Protein AF-A0A2E6W690-F1 (afdb_monomer)

Mean predicted aligned error: 9.1 Å

Sequence (121 aa):
MAQPGDMYTFTTLFLDGLNQPIAVDDPIIEVFVFNDEGVKTFLVPSDTPMVPVEGEVGRFSHTLQIPLNYEYSSTLFAIMQGVSPADGFTILVEDQLEVFSGNSSGGGGNDRMIARFVKGG

Foldseek 3Di:
DAEQQDKDKDKDFDADPVRHGAAFAQKFKWKWKQDPVRDTDTPRDGSHGWDADPPHGRMTMDIGRHHNPPDADIKIKMWIWGAGPVPRDIDIDIDIHHYHDPPDPDDDDDDPDDDDDDDDD

Secondary structure (DSSP, 8-state):
-B-TT-EEEEEEE-B-TTS-B---EEEEEEEEEE-TT--EEEEEEEEEEPEEPTT-TTEEEEEEEPPTT--TT-EEEEEEEEE-TTT-PEEEEEEEEEB----------------------

Solvent-accessible surface area (backbone atoms only — not comparable to full-atom values): 7467 Å² total; per-residue (Å²): 125,47,42,62,57,39,78,46,72,52,72,50,73,43,57,49,100,83,72,44,68,34,72,51,45,80,38,22,33,24,29,32,34,55,49,100,86,67,49,83,44,73,81,36,57,71,82,38,72,44,45,74,42,87,97,41,72,21,25,33,33,45,76,45,68,39,54,74,83,62,72,79,80,45,52,39,39,34,46,36,36,27,26,36,79,88,78,67,49,77,46,78,46,79,50,76,44,51,47,49,76,82,85,70,91,80,84,88,78,99,78,89,76,88,84,81,83,82,80,86,128

pLDDT: mean 81.72, std 19.43, range [32.44, 97.94]

Nearest PDB structures (foldseek):
  5fr1-assembly1_B  TM=4.675E-01  e=1.149E-01  Bos taurus
  1hh4-assembly1_D  TM=4.972E-01  e=3.380E-01  Homo sapiens
  1qvy-assembly3_C  TM=5.217E-01  e=7.193E-01  Homo sapiens
  2jhs-assembly1_A  TM=4.803E-01  e=6.815E-01  Homo sapiens
  1ft0-assembly3_B  TM=5.202E-01  e=1.049E+00  Homo sapiens

Radius of gyration: 15.76 Å; Cα contacts (8 Å, |Δi|>4): 231; chains: 1; bounding box: 38×35×36 Å

Structure (mmCIF, N/CA/C/O backbone):
data_AF-A0A2E6W690-F1
#
_entry.id   AF-A0A2E6W690-F1
#
loop_
_atom_site.group_PDB
_atom_site.id
_atom_site.type_symbol
_atom_site.label_atom_id
_atom_site.label_alt_id
_atom_site.label_comp_id
_atom_site.label_asym_id
_atom_site.label_entity_id
_atom_site.label_seq_id
_atom_site.pdbx_PDB_ins_code
_atom_site.Cartn_x
_atom_site.Cartn_y
_atom_site.Cartn_z
_atom_site.occupancy
_atom_site.B_iso_or_equiv
_atom_site.auth_seq_id
_atom_site.auth_comp_id
_atom_site.auth_asym_id
_atom_site.auth_atom_id
_atom_site.pdbx_PDB_model_num
ATOM 1 N N . MET A 1 1 ? 2.270 12.018 -10.253 1.00 65.56 1 MET A N 1
ATOM 2 C CA . MET A 1 1 ? 3.412 11.760 -11.154 1.00 65.56 1 MET A CA 1
ATOM 3 C C . MET A 1 1 ? 4.690 11.744 -10.330 1.00 65.56 1 MET A C 1
ATOM 5 O O . MET A 1 1 ? 4.952 12.743 -9.662 1.00 65.56 1 MET A O 1
ATOM 9 N N . ALA A 1 2 ? 5.434 10.638 -10.354 1.00 77.81 2 ALA A N 1
ATOM 10 C CA . ALA A 1 2 ? 6.708 10.458 -9.643 1.00 77.81 2 ALA A CA 1
ATOM 11 C C . ALA A 1 2 ? 7.824 10.016 -10.610 1.00 77.81 2 ALA A C 1
ATOM 13 O O . ALA A 1 2 ? 7.530 9.626 -11.742 1.00 77.81 2 ALA A O 1
ATOM 14 N N . GLN A 1 3 ? 9.086 10.104 -10.191 1.00 81.88 3 GLN A N 1
ATOM 15 C CA . GLN A 1 3 ? 10.256 9.678 -10.964 1.00 81.88 3 GLN A CA 1
ATOM 16 C C . GLN A 1 3 ? 10.991 8.517 -10.276 1.00 81.88 3 GLN A C 1
ATOM 18 O O . GLN A 1 3 ? 10.893 8.353 -9.059 1.00 81.88 3 GLN A O 1
ATOM 23 N N . PRO A 1 4 ? 11.763 7.707 -11.018 1.00 83.94 4 PRO A N 1
ATOM 24 C CA . PRO A 1 4 ? 12.664 6.727 -10.421 1.00 83.94 4 PRO A CA 1
ATOM 25 C C . PRO A 1 4 ? 13.630 7.379 -9.434 1.00 83.94 4 PRO A C 1
ATOM 27 O O . PRO A 1 4 ? 14.233 8.410 -9.725 1.00 83.94 4 PRO A O 1
ATOM 30 N N . GLY A 1 5 ? 13.776 6.771 -8.261 1.00 85.06 5 GLY A N 1
ATOM 31 C CA . GLY A 1 5 ? 14.546 7.308 -7.142 1.00 85.06 5 GLY A CA 1
ATOM 32 C C . GLY A 1 5 ? 13.752 8.198 -6.182 1.00 85.06 5 GLY A C 1
ATOM 33 O O . GLY A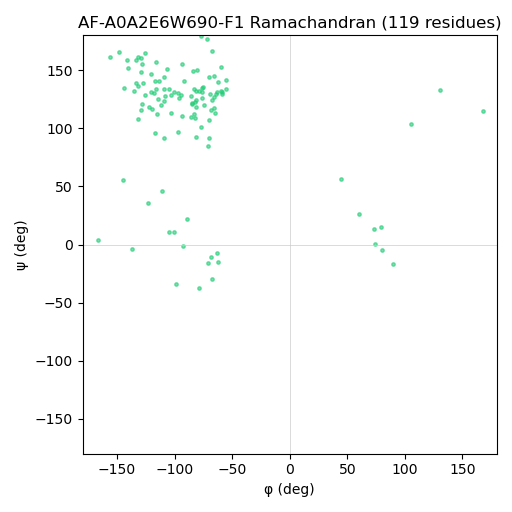 1 5 ? 14.218 8.382 -5.054 1.00 85.06 5 GLY A O 1
ATOM 34 N N . ASP A 1 6 ? 12.571 8.697 -6.574 1.00 87.50 6 ASP A N 1
ATOM 35 C CA . ASP A 1 6 ? 11.716 9.487 -5.685 1.00 87.50 6 ASP A CA 1
ATOM 36 C C . ASP A 1 6 ? 11.197 8.636 -4.522 1.00 87.50 6 ASP A C 1
ATOM 38 O O . ASP A 1 6 ? 10.860 7.457 -4.668 1.00 87.50 6 ASP A O 1
ATOM 42 N N . MET A 1 7 ? 11.074 9.278 -3.361 1.00 90.12 7 MET A N 1
ATOM 43 C CA . MET A 1 7 ? 10.275 8.756 -2.259 1.00 90.12 7 MET A CA 1
ATOM 44 C C . MET A 1 7 ? 8.811 9.096 -2.523 1.00 90.12 7 MET A C 1
ATOM 46 O O . MET A 1 7 ? 8.464 10.268 -2.682 1.00 90.12 7 MET A O 1
ATOM 50 N N . TYR A 1 8 ? 7.950 8.084 -2.536 1.00 90.69 8 TYR A N 1
ATOM 51 C CA . TYR A 1 8 ? 6.509 8.255 -2.654 1.00 90.69 8 TYR A CA 1
ATOM 52 C C . TYR A 1 8 ? 5.801 7.655 -1.443 1.00 90.69 8 TYR A C 1
ATOM 54 O O . TYR A 1 8 ? 6.065 6.515 -1.059 1.00 90.69 8 TYR A O 1
ATOM 62 N N . THR A 1 9 ? 4.885 8.421 -0.855 1.00 94.38 9 THR A N 1
ATOM 63 C CA . THR A 1 9 ? 4.065 7.980 0.275 1.00 94.38 9 THR A CA 1
ATOM 64 C C . THR A 1 9 ? 2.665 7.644 -0.213 1.00 94.38 9 THR A C 1
ATOM 66 O O . THR A 1 9 ? 1.904 8.527 -0.604 1.00 94.38 9 THR A O 1
ATOM 69 N N . PHE A 1 10 ? 2.316 6.363 -0.149 1.00 94.69 10 PHE A N 1
ATOM 70 C CA . PHE A 1 10 ? 0.941 5.907 -0.283 1.00 94.69 10 PHE A CA 1
ATOM 71 C C . PHE A 1 10 ? 0.196 6.199 1.013 1.00 94.69 10 PHE A C 1
ATOM 73 O O . PHE A 1 10 ? 0.710 5.932 2.102 1.00 94.69 10 PHE A O 1
ATOM 80 N N . THR A 1 11 ? -1.017 6.733 0.900 1.00 95.62 11 THR A N 1
ATOM 81 C CA . THR A 1 11 ? -1.898 6.982 2.042 1.00 95.62 11 THR A CA 1
ATOM 82 C C . THR A 1 11 ? -3.285 6.447 1.751 1.00 95.62 11 THR A C 1
ATOM 84 O O . THR A 1 11 ? -3.829 6.719 0.682 1.00 95.62 11 THR A O 1
ATOM 87 N N . THR A 1 12 ? -3.895 5.784 2.724 1.00 96.00 12 THR A N 1
ATOM 88 C CA . THR A 1 12 ? -5.289 5.343 2.644 1.00 96.00 12 THR A CA 1
ATOM 89 C C . THR A 1 12 ? -6.054 5.770 3.887 1.00 96.00 12 THR A C 1
ATOM 91 O O . THR A 1 12 ? -5.471 5.888 4.964 1.00 96.00 12 THR A O 1
ATOM 94 N N . LEU A 1 13 ? -7.348 6.033 3.719 1.00 96.12 13 LEU A N 1
ATOM 95 C CA . LEU A 1 13 ? -8.306 6.243 4.798 1.00 96.12 13 LEU A CA 1
ATOM 96 C C . LEU A 1 13 ? -9.319 5.102 4.734 1.00 96.12 13 LEU A C 1
ATOM 98 O O . LEU A 1 13 ? -10.096 5.034 3.781 1.00 96.12 13 LEU A O 1
ATOM 102 N N . PHE A 1 14 ? -9.318 4.230 5.737 1.00 94.94 14 PHE A N 1
ATOM 103 C CA . PHE A 1 14 ? -10.322 3.179 5.853 1.00 94.94 14 PHE A CA 1
ATOM 104 C C . PHE A 1 14 ? -11.600 3.739 6.473 1.00 94.94 14 PHE A C 1
ATOM 106 O O . PHE A 1 14 ? -11.567 4.439 7.489 1.00 94.94 14 PHE A O 1
ATOM 113 N N . LEU A 1 15 ? -12.723 3.428 5.833 1.00 92.81 15 LEU A N 1
ATOM 114 C CA . LEU A 1 15 ? -14.055 3.858 6.233 1.00 92.81 15 LEU A CA 1
ATOM 115 C C . LEU A 1 15 ? -14.930 2.632 6.508 1.00 92.81 15 LEU A C 1
ATOM 117 O O . LEU A 1 15 ? -14.786 1.612 5.833 1.00 92.81 15 LEU A O 1
ATOM 121 N N . ASP A 1 16 ? -15.847 2.739 7.466 1.00 87.62 16 ASP A N 1
ATOM 122 C CA . ASP A 1 16 ? -16.904 1.745 7.664 1.00 87.62 16 ASP A CA 1
ATOM 123 C C . ASP A 1 16 ? -18.045 1.887 6.636 1.00 87.62 16 ASP A C 1
ATOM 125 O O . ASP A 1 16 ? -18.071 2.793 5.797 1.00 87.62 16 ASP A O 1
ATOM 129 N N . GLY A 1 17 ? -19.048 1.009 6.738 1.00 84.69 17 GLY A N 1
ATOM 130 C CA . GLY A 1 17 ? -20.261 1.067 5.912 1.00 84.69 17 GLY A CA 1
ATOM 131 C C . GLY A 1 17 ? -21.125 2.326 6.109 1.00 84.69 17 GLY A C 1
ATOM 132 O O . GLY A 1 17 ? -22.076 2.534 5.359 1.00 84.69 17 GLY A O 1
ATOM 133 N N . LEU A 1 18 ? -20.811 3.180 7.089 1.00 90.50 18 LEU A N 1
ATOM 134 C CA . LEU A 1 18 ? -21.446 4.479 7.338 1.00 90.50 18 LEU A CA 1
ATOM 135 C C . LEU A 1 18 ? -20.554 5.660 6.905 1.00 90.50 18 LEU A C 1
ATOM 137 O O . LEU A 1 18 ? -20.879 6.818 7.185 1.00 90.50 18 LEU A O 1
ATOM 141 N N . ASN A 1 19 ? -19.460 5.390 6.186 1.00 88.88 19 ASN A N 1
ATOM 142 C CA . ASN A 1 19 ? -18.443 6.358 5.771 1.00 88.88 19 ASN A CA 1
ATOM 143 C C . ASN A 1 19 ? -17.744 7.081 6.939 1.00 88.88 19 ASN A C 1
ATOM 145 O O . ASN A 1 19 ? -17.280 8.211 6.769 1.00 88.88 19 ASN A O 1
ATOM 149 N N . GLN A 1 20 ? -17.676 6.473 8.124 1.00 93.44 20 GLN A N 1
ATOM 150 C CA . GLN A 1 20 ? -16.887 6.992 9.241 1.00 93.44 20 GLN A CA 1
ATOM 151 C C . GLN A 1 20 ? -15.473 6.401 9.222 1.00 93.44 20 GLN A C 1
ATOM 153 O O . GLN A 1 20 ? -15.324 5.213 8.935 1.00 93.44 20 GLN A O 1
ATOM 158 N N . PRO A 1 21 ? -14.429 7.192 9.535 1.00 95.12 21 PRO A N 1
ATOM 159 C CA . PRO A 1 21 ? -13.078 6.668 9.689 1.00 95.12 21 PRO A CA 1
ATOM 160 C C . PRO A 1 21 ? -13.005 5.595 10.769 1.00 95.12 21 PRO A C 1
ATOM 162 O O . PRO A 1 21 ? -13.460 5.815 11.894 1.00 95.12 21 PRO A O 1
ATOM 165 N N . ILE A 1 22 ? -12.378 4.466 10.447 1.00 94.69 22 ILE A N 1
ATOM 166 C CA . ILE A 1 22 ? -12.189 3.366 11.394 1.00 94.69 22 ILE A CA 1
ATOM 167 C C . ILE A 1 22 ? -10.732 2.943 11.479 1.00 94.69 22 ILE A C 1
ATOM 169 O O . ILE A 1 22 ? -10.037 2.835 10.473 1.00 94.69 22 ILE A O 1
ATOM 173 N N . ALA A 1 23 ? -10.274 2.665 12.698 1.00 94.44 23 ALA A N 1
ATOM 174 C CA . ALA A 1 23 ? -9.051 1.903 12.883 1.00 94.44 23 ALA A CA 1
ATOM 175 C C . ALA A 1 23 ? -9.310 0.456 12.441 1.00 94.44 23 ALA A C 1
ATOM 177 O O . ALA A 1 23 ? -10.299 -0.148 12.853 1.00 94.44 23 ALA A O 1
ATOM 178 N N . VAL A 1 24 ? -8.433 -0.061 11.589 1.00 95.44 24 VAL A N 1
ATOM 179 C CA . VAL A 1 24 ? -8.481 -1.433 11.081 1.00 95.44 24 VAL A CA 1
ATOM 180 C C . VAL A 1 24 ? -7.382 -2.261 11.735 1.00 95.44 24 VAL A C 1
ATOM 182 O O . VAL A 1 24 ? -6.325 -1.727 12.084 1.00 95.44 24 VAL A O 1
ATOM 185 N N . ASP A 1 25 ? -7.633 -3.556 11.867 1.00 95.81 25 ASP A N 1
ATOM 186 C CA . ASP A 1 25 ? -6.630 -4.544 12.238 1.00 95.81 25 ASP A CA 1
ATOM 187 C C . ASP A 1 25 ? -5.796 -4.929 11.006 1.00 95.81 25 ASP A C 1
ATOM 189 O O . ASP A 1 25 ? -6.278 -4.878 9.870 1.00 95.81 25 ASP A O 1
ATOM 193 N N . ASP A 1 26 ? -4.532 -5.290 11.235 1.00 95.06 26 ASP A N 1
ATOM 194 C CA . ASP A 1 26 ? -3.571 -5.739 10.217 1.00 95.06 26 ASP A CA 1
ATOM 195 C C . ASP A 1 26 ? -3.548 -4.893 8.918 1.00 95.06 26 ASP A C 1
ATOM 197 O O . ASP A 1 26 ? -3.732 -5.426 7.818 1.00 95.06 26 ASP A O 1
ATOM 201 N N . PRO A 1 27 ? -3.318 -3.565 9.005 1.00 96.75 27 PRO A N 1
ATOM 202 C CA . PRO A 1 27 ? -3.224 -2.708 7.831 1.00 96.75 27 PRO A CA 1
ATOM 203 C C . PRO A 1 27 ? -1.954 -3.034 7.038 1.00 96.75 27 PRO A C 1
ATOM 205 O O . PRO A 1 27 ? -0.840 -2.814 7.522 1.00 96.75 27 PRO A O 1
ATOM 208 N N . ILE A 1 28 ? -2.105 -3.516 5.806 1.00 97.94 28 ILE A N 1
ATOM 209 C CA . ILE A 1 28 ? -0.978 -3.888 4.940 1.00 97.94 28 ILE A CA 1
ATOM 210 C C . ILE A 1 28 ? -1.114 -3.303 3.534 1.00 97.94 28 ILE A C 1
ATOM 212 O O . ILE A 1 28 ? -2.195 -2.893 3.108 1.00 97.94 28 ILE A O 1
ATOM 216 N N . ILE A 1 29 ? 0.003 -3.258 2.815 1.00 97.75 29 ILE A N 1
ATOM 217 C CA . ILE A 1 29 ? 0.107 -2.771 1.441 1.00 97.75 29 ILE A CA 1
ATOM 218 C C . ILE A 1 29 ? 0.930 -3.745 0.595 1.00 97.75 29 ILE A C 1
ATOM 220 O O . ILE A 1 29 ? 1.980 -4.206 1.024 1.00 97.75 29 ILE A O 1
ATOM 224 N N . GLU A 1 30 ? 0.499 -3.998 -0.638 1.00 96.94 30 GLU A N 1
ATOM 225 C CA . GLU A 1 30 ? 1.374 -4.442 -1.726 1.00 96.94 30 GLU A CA 1
ATOM 226 C C . GLU A 1 30 ? 1.539 -3.322 -2.743 1.00 96.94 30 GLU A C 1
ATOM 228 O O . GLU A 1 30 ? 0.587 -2.610 -3.057 1.00 96.94 30 GLU A O 1
ATOM 233 N N . VAL A 1 31 ? 2.737 -3.218 -3.313 1.00 94.94 31 VAL A N 1
ATOM 234 C CA . VAL A 1 31 ? 3.011 -2.363 -4.470 1.00 94.94 31 VAL A CA 1
ATOM 235 C C . VAL A 1 31 ? 3.646 -3.223 -5.542 1.00 94.94 31 VAL A C 1
ATOM 237 O O . VAL A 1 31 ? 4.612 -3.942 -5.279 1.00 94.94 31 VAL A O 1
ATOM 240 N N . PHE A 1 32 ? 3.113 -3.166 -6.754 1.00 92.38 32 PHE A N 1
ATOM 241 C CA . PHE A 1 32 ? 3.548 -4.018 -7.850 1.00 92.38 32 PHE A CA 1
ATOM 242 C C . PHE A 1 32 ? 3.420 -3.332 -9.205 1.00 92.38 32 PHE A C 1
ATOM 244 O O . PHE A 1 32 ? 2.746 -2.316 -9.369 1.00 92.38 32 PHE A O 1
ATOM 251 N N . VAL A 1 33 ? 4.070 -3.945 -10.185 1.00 89.44 33 VAL A N 1
ATOM 252 C CA . VAL A 1 33 ? 3.987 -3.602 -11.602 1.00 89.44 33 VAL A CA 1
ATOM 253 C C . VAL A 1 33 ? 3.691 -4.837 -12.421 1.00 89.44 33 VAL A C 1
ATOM 255 O O . VAL A 1 33 ? 3.962 -5.956 -11.988 1.00 89.44 33 VAL A O 1
ATOM 258 N N . PHE A 1 34 ? 3.195 -4.628 -13.631 1.00 86.62 34 PHE A N 1
ATOM 259 C CA . PHE A 1 34 ? 3.252 -5.643 -14.670 1.00 86.62 34 PHE A CA 1
ATOM 260 C C . PHE A 1 34 ? 4.460 -5.354 -15.557 1.00 86.62 34 PHE A C 1
ATOM 262 O O . PHE A 1 34 ? 4.649 -4.212 -15.975 1.00 86.62 34 PHE A O 1
ATOM 269 N N . ASN A 1 35 ? 5.293 -6.365 -15.804 1.00 79.88 35 ASN A N 1
ATOM 270 C CA . ASN A 1 35 ? 6.340 -6.257 -16.820 1.00 79.88 35 ASN A CA 1
ATOM 271 C C . ASN A 1 35 ? 5.721 -6.287 -18.235 1.00 79.88 35 ASN A C 1
ATOM 273 O O . ASN A 1 35 ? 4.516 -6.504 -18.389 1.00 79.88 35 ASN A O 1
ATOM 277 N N . ASP A 1 36 ? 6.545 -6.131 -19.271 1.00 79.44 36 ASP A N 1
ATOM 278 C CA . ASP A 1 36 ? 6.089 -6.138 -20.673 1.00 79.44 36 ASP A CA 1
ATOM 279 C C . ASP A 1 36 ? 5.445 -7.472 -21.113 1.00 79.44 36 ASP A C 1
ATOM 281 O O . ASP A 1 36 ? 4.750 -7.533 -22.126 1.00 79.44 36 ASP A O 1
ATOM 285 N N . GLU A 1 37 ? 5.637 -8.543 -20.338 1.00 85.62 37 GLU A N 1
ATOM 286 C CA . GLU A 1 37 ? 5.022 -9.861 -20.538 1.00 85.62 37 GLU A CA 1
ATOM 287 C C . GLU A 1 37 ? 3.699 -10.026 -19.759 1.00 85.62 37 GLU A C 1
ATOM 289 O O . GLU A 1 37 ? 3.058 -11.074 -19.835 1.00 85.62 37 GLU A O 1
ATOM 294 N N . GLY A 1 38 ? 3.273 -9.010 -18.998 1.00 82.62 38 GLY A N 1
ATOM 295 C CA . GLY A 1 38 ? 2.069 -9.044 -18.163 1.00 82.62 38 GLY A CA 1
ATOM 296 C C . GLY A 1 38 ? 2.235 -9.782 -16.829 1.00 82.62 38 GLY A C 1
ATOM 297 O O . GLY A 1 38 ? 1.242 -10.112 -16.180 1.00 82.62 38 GLY A O 1
ATOM 298 N N . VAL A 1 39 ? 3.466 -10.056 -16.392 1.00 87.12 39 VAL A N 1
ATOM 299 C CA . VAL A 1 39 ? 3.768 -10.733 -15.121 1.00 87.12 39 VAL A CA 1
ATOM 300 C C . VAL A 1 39 ? 3.817 -9.726 -13.972 1.00 87.12 39 VAL A C 1
ATOM 302 O O . VAL A 1 39 ? 4.553 -8.736 -14.029 1.00 87.12 39 VAL A O 1
ATOM 305 N N . LYS A 1 40 ? 3.068 -10.008 -12.896 1.00 88.94 40 LYS A N 1
ATOM 306 C CA . LYS A 1 40 ? 3.073 -9.223 -11.651 1.00 88.94 40 LYS A CA 1
ATOM 307 C C . LYS A 1 40 ? 4.440 -9.333 -10.966 1.00 88.94 40 LYS A C 1
ATOM 309 O O . LYS A 1 40 ? 4.836 -10.412 -10.533 1.00 88.94 40 LYS A O 1
ATOM 314 N N . THR A 1 41 ? 5.134 -8.209 -10.837 1.00 88.81 41 THR A N 1
ATOM 315 C CA . THR A 1 41 ? 6.408 -8.071 -10.122 1.00 88.81 41 THR A CA 1
ATOM 316 C C . THR A 1 41 ? 6.211 -7.166 -8.915 1.00 88.81 41 THR A C 1
ATOM 318 O O . THR A 1 41 ? 5.730 -6.042 -9.051 1.00 88.81 41 THR A O 1
ATOM 321 N N . PHE A 1 42 ? 6.579 -7.647 -7.731 1.00 91.19 42 PHE A N 1
ATOM 322 C CA . PHE A 1 42 ? 6.422 -6.899 -6.486 1.00 91.19 42 PHE A CA 1
ATOM 323 C C . PHE A 1 42 ? 7.578 -5.926 -6.263 1.00 91.19 42 PHE A C 1
ATOM 325 O O . PHE A 1 42 ? 8.744 -6.300 -6.366 1.00 91.19 42 PHE A O 1
ATOM 332 N N . LEU A 1 43 ? 7.233 -4.695 -5.895 1.00 91.38 43 LEU A N 1
ATOM 333 C CA . LEU A 1 43 ? 8.150 -3.724 -5.297 1.00 91.38 43 LEU A CA 1
ATOM 334 C C . LEU A 1 43 ? 8.011 -3.694 -3.775 1.00 91.38 43 LEU A C 1
ATOM 336 O O . LEU A 1 43 ? 8.997 -3.500 -3.070 1.00 91.38 43 LEU A O 1
ATOM 340 N N . VAL A 1 44 ? 6.791 -3.915 -3.282 1.00 94.44 44 VAL A N 1
ATOM 341 C CA . VAL A 1 44 ? 6.471 -4.078 -1.863 1.00 94.44 44 VAL A CA 1
ATOM 342 C C . VAL A 1 44 ? 5.664 -5.375 -1.713 1.00 94.44 44 VAL A C 1
ATOM 344 O O . VAL A 1 44 ? 4.620 -5.495 -2.365 1.00 94.44 44 VAL A O 1
ATOM 347 N N . PRO A 1 45 ? 6.140 -6.358 -0.921 1.00 95.44 45 PRO A N 1
ATOM 348 C CA . PRO A 1 45 ? 5.439 -7.620 -0.671 1.00 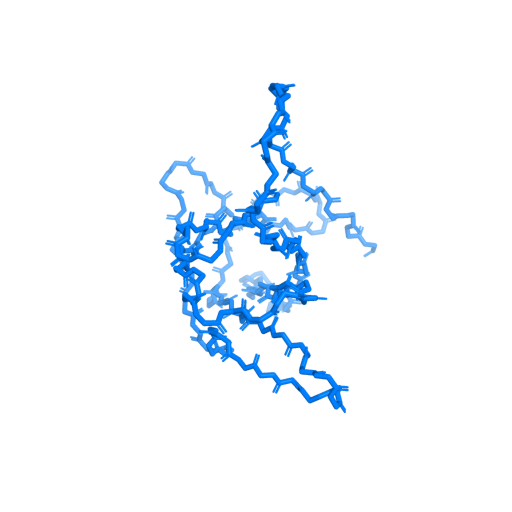95.44 45 PRO A CA 1
ATOM 349 C C . PRO A 1 45 ? 4.059 -7.427 -0.036 1.00 95.44 45 PRO A C 1
ATOM 351 O O . PRO A 1 45 ? 3.852 -6.466 0.700 1.00 95.44 45 PRO A O 1
ATOM 354 N N . SER A 1 46 ? 3.141 -8.367 -0.265 1.00 92.62 46 SER A N 1
ATOM 355 C CA . SER A 1 46 ? 1.734 -8.271 0.151 1.00 92.62 46 SER A CA 1
ATOM 356 C C . SER A 1 46 ? 1.458 -8.330 1.643 1.00 92.62 46 SER A C 1
ATOM 358 O O . SER A 1 46 ? 0.337 -8.056 2.040 1.00 92.62 46 SER A O 1
ATOM 360 N N . ASP A 1 47 ? 2.440 -8.681 2.463 1.00 94.12 47 ASP A N 1
ATOM 361 C CA . ASP A 1 47 ? 2.370 -8.715 3.924 1.00 94.12 47 ASP A CA 1
ATOM 362 C C . ASP A 1 47 ? 3.015 -7.485 4.583 1.00 94.12 47 ASP A C 1
ATOM 364 O O . ASP A 1 47 ? 3.214 -7.457 5.798 1.00 94.12 47 ASP A O 1
ATOM 368 N N . THR A 1 48 ? 3.347 -6.452 3.801 1.00 97.88 48 THR A N 1
ATOM 369 C CA . THR A 1 48 ? 4.056 -5.279 4.320 1.00 97.88 48 THR A CA 1
ATOM 370 C C . THR A 1 48 ? 3.126 -4.396 5.154 1.00 97.88 48 THR A C 1
ATOM 372 O O . THR A 1 48 ? 2.161 -3.860 4.607 1.00 97.88 48 THR A O 1
ATOM 375 N N . PRO A 1 49 ? 3.413 -4.165 6.449 1.00 97.31 49 PRO A N 1
ATOM 376 C CA . PRO A 1 49 ? 2.561 -3.347 7.301 1.00 97.31 49 PRO A CA 1
ATOM 377 C C . PRO A 1 49 ? 2.610 -1.864 6.921 1.00 97.31 49 PRO A C 1
ATOM 379 O O . PRO A 1 49 ? 3.658 -1.310 6.566 1.00 97.31 49 PRO A O 1
ATOM 382 N N . MET A 1 50 ? 1.464 -1.202 7.056 1.00 97.56 50 MET A N 1
ATOM 383 C CA . MET A 1 50 ? 1.352 0.251 6.987 1.00 97.56 50 MET A CA 1
ATOM 384 C C . MET A 1 50 ? 1.445 0.872 8.382 1.00 97.56 50 MET A C 1
ATOM 386 O O . MET A 1 50 ? 1.123 0.252 9.395 1.00 97.56 50 MET A O 1
ATOM 390 N N . VAL A 1 51 ? 1.863 2.134 8.435 1.00 96.88 51 VAL A N 1
ATOM 391 C CA . VAL A 1 51 ? 2.013 2.891 9.681 1.00 96.88 51 VAL A CA 1
ATOM 392 C C . VAL A 1 51 ? 0.810 3.821 9.862 1.00 96.88 51 VAL A C 1
ATOM 394 O O . VAL A 1 51 ? 0.473 4.542 8.915 1.00 96.88 51 VAL A O 1
ATOM 397 N N . PRO A 1 52 ? 0.157 3.843 11.040 1.00 96.38 52 PRO A N 1
ATOM 398 C CA . PRO A 1 52 ? -0.912 4.797 11.319 1.00 96.38 52 PRO A CA 1
ATOM 399 C C . PRO A 1 52 ? -0.386 6.234 11.263 1.00 96.38 52 PRO A C 1
ATOM 401 O O . PRO A 1 52 ? 0.709 6.528 11.745 1.00 96.38 52 PRO A O 1
ATOM 404 N N . VAL A 1 53 ? -1.175 7.139 10.689 1.00 95.62 53 VAL A N 1
ATOM 405 C CA . VAL A 1 53 ? -0.854 8.570 10.671 1.00 95.62 53 VAL A CA 1
ATOM 406 C C . VAL A 1 53 ? -1.290 9.188 11.999 1.00 95.62 53 VAL A C 1
ATOM 408 O O . VAL A 1 53 ? -2.450 9.089 12.397 1.00 95.62 53 VAL A O 1
ATOM 411 N N . GLU A 1 54 ? -0.351 9.814 12.710 1.00 94.50 54 GLU A N 1
ATOM 412 C CA . GLU A 1 54 ? -0.609 10.389 14.032 1.00 94.50 54 GLU A CA 1
ATOM 413 C C . GLU A 1 54 ? -1.731 11.440 13.977 1.00 94.50 54 GLU A C 1
ATOM 415 O O . GLU A 1 54 ? -1.719 12.345 13.145 1.00 94.50 54 GLU A O 1
ATOM 420 N N . GLY A 1 55 ? -2.713 11.308 14.873 1.00 94.62 55 GLY A N 1
ATOM 421 C CA . GLY A 1 55 ? -3.858 12.219 14.962 1.00 94.62 55 GLY A CA 1
ATOM 422 C C . GLY A 1 55 ? -4.983 11.969 13.949 1.00 94.62 55 GLY A C 1
ATOM 423 O O . GLY A 1 55 ? -6.030 12.600 14.065 1.00 94.62 55 GLY A O 1
ATOM 424 N N . GLU A 1 56 ? -4.822 11.032 13.010 1.00 94.94 56 GLU A N 1
ATOM 425 C CA . GLU A 1 56 ? -5.794 10.741 11.949 1.00 94.94 56 GLU A CA 1
ATOM 426 C C . GLU A 1 56 ? -6.334 9.305 12.078 1.00 94.94 56 GLU A C 1
ATOM 428 O O . GLU A 1 56 ? -5.734 8.340 11.600 1.00 94.94 56 GLU A O 1
ATOM 433 N N . VAL A 1 57 ? -7.495 9.144 12.726 1.00 94.88 57 VAL A N 1
ATOM 434 C CA . VAL A 1 57 ? -8.137 7.825 12.884 1.00 94.88 57 VAL A CA 1
ATOM 435 C C . VAL A 1 57 ? -8.435 7.213 11.516 1.00 94.88 57 VAL A C 1
ATOM 437 O O . VAL A 1 57 ? -8.989 7.867 10.637 1.00 94.88 57 VAL A O 1
ATOM 440 N N . GLY A 1 58 ? -8.064 5.944 11.349 1.00 93.50 58 GLY A N 1
ATOM 441 C CA . GLY A 1 58 ? -8.289 5.175 10.126 1.00 93.50 58 GLY A CA 1
ATOM 442 C C . GLY A 1 58 ? -7.389 5.534 8.952 1.00 93.50 58 GLY A C 1
ATOM 443 O O . GLY A 1 58 ? -7.510 4.918 7.892 1.00 93.50 58 GLY A O 1
ATOM 444 N N . ARG A 1 59 ? -6.470 6.492 9.121 1.00 97.50 59 ARG A N 1
ATOM 445 C CA . ARG A 1 59 ? -5.490 6.837 8.098 1.00 97.50 59 ARG A CA 1
ATOM 446 C C . ARG A 1 59 ? -4.184 6.090 8.319 1.00 97.50 59 ARG A C 1
ATOM 448 O O . ARG A 1 59 ? -3.583 6.160 9.389 1.00 97.50 59 ARG A O 1
ATOM 455 N N . PHE A 1 60 ? -3.712 5.438 7.267 1.00 97.25 60 PHE A N 1
ATOM 456 C CA . PHE A 1 60 ? -2.454 4.701 7.261 1.00 97.25 60 PHE A CA 1
ATOM 457 C C . PHE A 1 60 ? -1.594 5.129 6.084 1.00 97.25 60 PHE A C 1
ATOM 459 O O . PHE A 1 60 ? -2.094 5.620 5.068 1.00 97.25 60 PHE A O 1
ATOM 466 N N . SER A 1 61 ? -0.287 4.953 6.233 1.00 96.81 61 SER A N 1
ATOM 467 C CA . SER A 1 61 ? 0.692 5.350 5.234 1.00 96.81 61 SER A CA 1
ATOM 468 C C . SER A 1 61 ? 1.818 4.339 5.082 1.00 96.81 61 SER A C 1
ATOM 470 O O . SER A 1 61 ? 2.168 3.622 6.021 1.00 96.81 61 SER A O 1
ATOM 472 N N . HIS A 1 62 ? 2.398 4.297 3.890 1.00 96.62 62 HIS A N 1
ATOM 473 C CA . HIS A 1 62 ? 3.627 3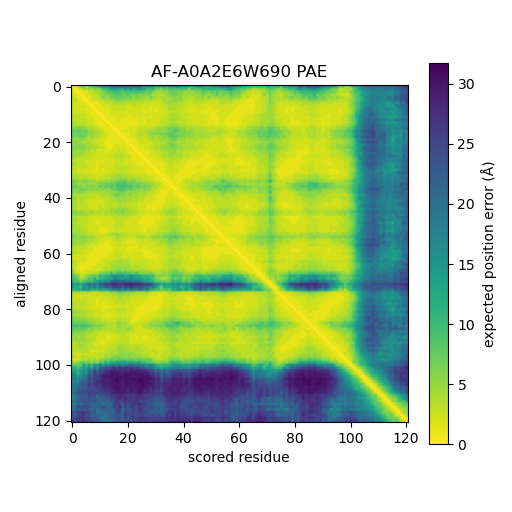.570 3.616 1.00 96.62 62 HIS A CA 1
ATOM 474 C C . HIS A 1 62 ? 4.456 4.350 2.601 1.00 96.62 62 HIS A C 1
ATOM 476 O O . HIS A 1 62 ? 3.926 4.818 1.592 1.00 96.62 62 HIS A O 1
ATOM 482 N N . THR A 1 63 ? 5.754 4.485 2.861 1.00 94.31 63 THR A N 1
ATOM 483 C CA . THR A 1 63 ? 6.668 5.211 1.976 1.00 94.31 63 THR A CA 1
ATOM 484 C C . THR A 1 63 ? 7.606 4.237 1.286 1.00 94.31 63 THR A C 1
ATOM 486 O O . THR A 1 63 ? 8.347 3.513 1.945 1.00 94.31 63 THR A O 1
ATOM 489 N N . LEU A 1 64 ? 7.597 4.272 -0.042 1.00 92.88 64 LEU A N 1
ATOM 490 C CA . LEU A 1 64 ? 8.447 3.475 -0.917 1.00 92.88 64 LEU A CA 1
ATOM 491 C C . LEU A 1 64 ? 9.418 4.397 -1.658 1.00 92.88 64 LEU A C 1
ATOM 493 O O . LEU A 1 64 ? 9.024 5.463 -2.132 1.00 92.88 64 LEU A O 1
ATOM 497 N N . GLN A 1 65 ? 10.667 3.959 -1.817 1.00 91.50 65 GLN A N 1
ATOM 498 C CA . GLN A 1 65 ? 11.551 4.528 -2.828 1.00 91.50 65 GLN A CA 1
ATOM 499 C C . GLN A 1 65 ? 11.301 3.834 -4.166 1.00 91.50 65 GLN A C 1
ATOM 501 O O . GLN A 1 65 ? 11.459 2.617 -4.271 1.00 91.50 65 GLN A O 1
ATOM 506 N N . ILE A 1 66 ? 10.938 4.595 -5.197 1.00 88.31 66 ILE A N 1
ATOM 507 C CA . ILE A 1 66 ? 10.771 4.042 -6.543 1.00 88.31 66 ILE A CA 1
ATOM 508 C C . ILE A 1 66 ? 12.150 3.572 -7.039 1.00 88.31 66 ILE A C 1
ATOM 510 O O . ILE A 1 66 ? 13.097 4.363 -6.994 1.00 88.31 66 ILE A O 1
ATOM 514 N N . PRO A 1 67 ? 12.311 2.317 -7.503 1.00 85.25 67 PRO A N 1
ATOM 515 C CA . PRO A 1 67 ? 13.606 1.810 -7.955 1.00 85.25 67 PRO A CA 1
ATOM 516 C C . PRO A 1 67 ? 14.233 2.687 -9.045 1.00 85.25 67 PRO A C 1
ATOM 518 O O . PRO A 1 67 ? 13.537 3.173 -9.927 1.00 85.25 67 PRO A O 1
ATOM 521 N N . LEU A 1 68 ? 15.555 2.873 -9.019 1.00 79.88 68 LEU A N 1
ATOM 522 C CA . LEU A 1 68 ? 16.265 3.703 -10.009 1.00 79.88 68 LEU A CA 1
ATOM 523 C C . LEU A 1 68 ? 16.256 3.103 -11.422 1.00 79.88 68 LEU A C 1
ATOM 525 O O . LEU A 1 68 ? 16.314 3.830 -12.407 1.00 79.88 68 LEU A O 1
ATOM 529 N N . ASN A 1 69 ? 16.201 1.778 -11.516 1.00 73.56 69 ASN A N 1
ATOM 530 C CA . ASN A 1 69 ? 16.161 1.014 -12.762 1.00 73.56 69 ASN A CA 1
ATOM 531 C C . ASN A 1 69 ? 14.728 0.775 -13.258 1.00 73.56 69 ASN A C 1
ATOM 533 O O . ASN A 1 69 ? 14.479 -0.192 -13.971 1.00 73.56 69 ASN A O 1
ATOM 537 N N . TYR A 1 70 ? 13.780 1.604 -12.829 1.00 71.94 70 TYR A N 1
ATOM 538 C CA . TYR A 1 70 ? 12.396 1.488 -13.246 1.00 71.94 70 TYR A CA 1
ATOM 539 C C . TYR A 1 70 ? 12.268 1.882 -14.721 1.00 71.94 70 TYR A C 1
ATOM 541 O O . TYR A 1 70 ? 12.418 3.053 -15.079 1.00 71.94 70 TYR A O 1
ATOM 549 N N . GLU A 1 71 ? 12.061 0.886 -15.583 1.00 64.38 71 GLU A N 1
ATOM 550 C CA . GLU A 1 71 ? 11.976 1.095 -17.025 1.00 64.38 71 GLU A CA 1
ATOM 551 C C . GLU A 1 71 ? 10.601 1.646 -17.419 1.00 64.38 71 GLU A C 1
ATOM 553 O O . GLU A 1 71 ? 9.541 1.230 -16.949 1.00 64.38 71 GLU A O 1
ATOM 558 N N . TYR A 1 72 ? 10.648 2.687 -18.239 1.00 54.19 72 TYR A N 1
ATOM 559 C CA . TYR A 1 72 ? 9.593 3.673 -18.374 1.00 54.19 72 TYR A CA 1
ATOM 560 C C . TYR A 1 72 ? 8.453 3.221 -19.286 1.00 54.19 72 TYR A C 1
ATOM 562 O O . TYR A 1 72 ? 8.477 3.466 -20.488 1.00 54.19 72 TYR A O 1
ATOM 570 N N . SER A 1 73 ? 7.431 2.619 -18.684 1.00 58.03 73 SER A N 1
ATOM 571 C CA . SER A 1 73 ? 6.090 2.435 -19.271 1.00 58.03 73 SER A CA 1
ATOM 572 C C . SER A 1 73 ? 5.026 2.017 -18.248 1.00 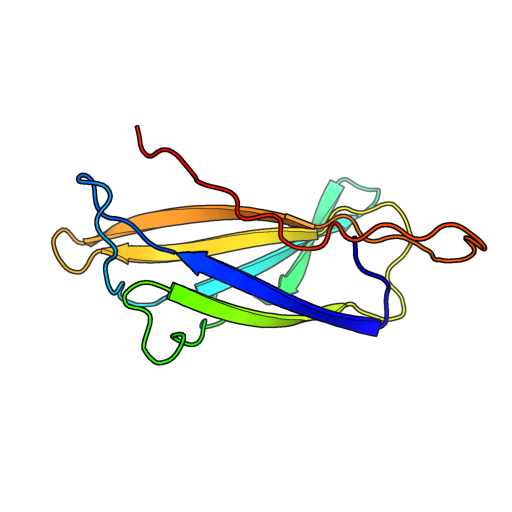58.03 73 SER A C 1
ATOM 574 O O . SER A 1 73 ? 3.888 1.730 -18.614 1.00 58.03 73 SER A O 1
ATOM 576 N N . SER A 1 74 ? 5.366 1.945 -16.966 1.00 69.12 74 SER A N 1
ATOM 577 C CA . SER A 1 74 ? 4.638 1.093 -16.037 1.00 69.12 74 SER A CA 1
ATOM 578 C C . SER A 1 74 ? 4.025 1.927 -14.921 1.00 69.12 74 SER A C 1
ATOM 580 O O . SER A 1 74 ? 4.698 2.592 -14.136 1.00 69.12 74 SER A O 1
ATOM 582 N N . THR A 1 75 ? 2.705 1.919 -14.860 1.00 84.44 75 THR A N 1
ATOM 583 C CA . THR A 1 75 ? 1.951 2.379 -13.698 1.00 84.44 75 THR A CA 1
ATOM 584 C C . THR A 1 75 ? 2.283 1.477 -12.509 1.00 84.44 75 THR A C 1
ATOM 586 O O . THR A 1 75 ? 2.247 0.252 -12.633 1.00 84.44 75 THR A O 1
ATOM 589 N N . LEU A 1 76 ? 2.599 2.070 -11.357 1.00 89.69 76 LEU A N 1
ATOM 590 C CA . LEU A 1 76 ? 2.637 1.352 -10.087 1.00 89.69 76 LEU A CA 1
ATOM 591 C C . LEU A 1 76 ? 1.209 1.131 -9.612 1.00 89.69 76 LEU A C 1
ATOM 593 O O . LEU A 1 76 ? 0.424 2.076 -9.546 1.00 89.69 76 LEU A O 1
ATOM 597 N N . PHE A 1 77 ? 0.898 -0.095 -9.224 1.00 92.19 77 PHE A N 1
ATOM 598 C CA . PHE A 1 77 ? -0.354 -0.438 -8.571 1.00 92.19 77 PHE A CA 1
ATOM 599 C C . PHE A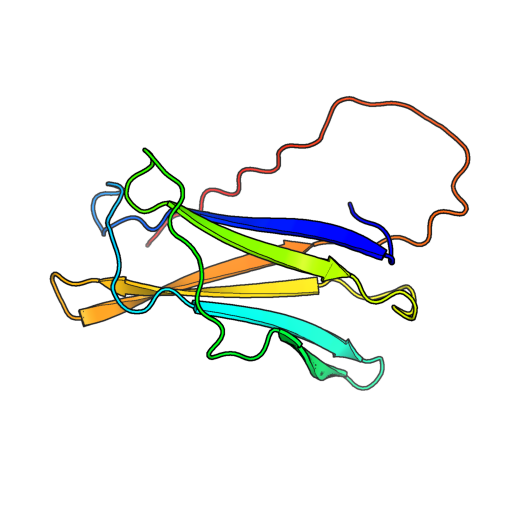 1 77 ? -0.077 -0.655 -7.095 1.00 92.19 77 PHE A C 1
ATOM 601 O O . PHE A 1 77 ? 0.883 -1.340 -6.742 1.00 92.19 77 PHE A O 1
ATOM 608 N N . ALA A 1 78 ? -0.917 -0.083 -6.243 1.00 95.38 78 ALA A N 1
ATOM 609 C CA . ALA A 1 78 ? -0.914 -0.359 -4.820 1.00 95.38 78 ALA A CA 1
ATOM 610 C C . ALA A 1 78 ? -2.257 -0.967 -4.424 1.00 95.38 78 ALA A C 1
ATOM 612 O O . ALA A 1 78 ? -3.303 -0.420 -4.768 1.00 95.38 78 ALA A O 1
ATOM 613 N N . ILE A 1 79 ? -2.230 -2.076 -3.693 1.00 96.69 79 ILE A N 1
ATOM 614 C CA . ILE A 1 79 ? -3.404 -2.593 -2.989 1.00 96.69 79 ILE A CA 1
ATOM 615 C C . ILE A 1 79 ? -3.122 -2.438 -1.505 1.00 96.69 79 ILE A C 1
ATOM 617 O O . ILE A 1 79 ? -2.148 -2.978 -0.988 1.00 96.69 79 ILE A O 1
ATOM 621 N N . MET A 1 80 ? -3.969 -1.671 -0.835 1.00 97.50 80 MET A N 1
ATOM 622 C CA . MET A 1 80 ? -3.941 -1.456 0.603 1.00 97.50 80 MET A CA 1
ATOM 623 C C . MET A 1 80 ? -5.145 -2.162 1.201 1.00 97.50 80 MET A C 1
ATOM 625 O O . MET A 1 80 ? -6.259 -2.025 0.693 1.00 97.50 80 MET A O 1
ATOM 629 N N . GLN A 1 81 ? -4.936 -2.905 2.278 1.00 96.56 81 GLN A N 1
ATOM 630 C CA . GLN A 1 81 ? -6.015 -3.600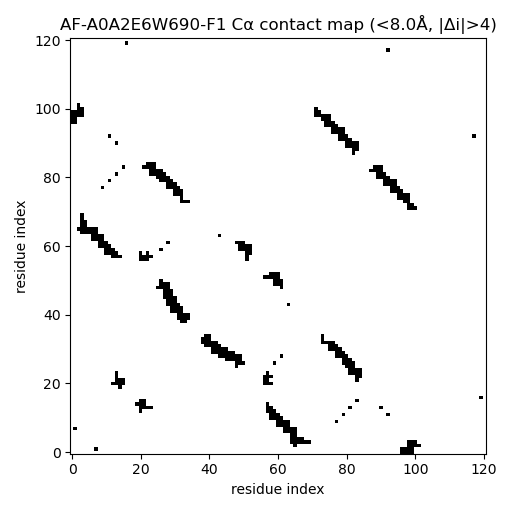 2.959 1.00 96.56 81 GLN A CA 1
ATOM 631 C C . GLN A 1 81 ? -5.956 -3.409 4.463 1.00 96.56 81 GLN A C 1
ATOM 633 O O . GLN A 1 81 ? -4.900 -3.125 5.022 1.00 96.56 81 GLN A O 1
ATOM 638 N N . GLY A 1 82 ? -7.096 -3.619 5.101 1.00 96.06 82 GLY A N 1
ATOM 639 C CA . GLY A 1 82 ? -7.212 -3.757 6.542 1.00 96.06 82 GLY A CA 1
ATOM 640 C C . GLY A 1 82 ? -8.463 -4.547 6.891 1.00 96.06 82 GLY A C 1
ATOM 641 O O . GLY A 1 82 ? -9.371 -4.687 6.069 1.00 96.06 82 GLY A O 1
ATOM 642 N N . VAL A 1 83 ? -8.511 -5.083 8.102 1.00 95.38 83 VAL A N 1
ATOM 643 C CA . VAL A 1 83 ? -9.654 -5.847 8.603 1.00 95.38 83 VAL A CA 1
ATOM 644 C C . VAL A 1 83 ? -10.465 -4.973 9.551 1.00 95.38 83 VAL A C 1
ATOM 646 O O . VAL A 1 83 ? -9.932 -4.364 10.473 1.00 95.38 83 VAL A O 1
ATOM 649 N N . SER A 1 84 ? -11.771 -4.888 9.323 1.00 94.06 84 SER A N 1
ATOM 650 C CA . SER A 1 84 ? -12.681 -4.210 10.241 1.00 94.06 84 SER A CA 1
ATOM 651 C C . SER A 1 84 ? -12.762 -4.991 11.563 1.00 94.06 84 SER A C 1
ATOM 653 O O . SER A 1 84 ? -13.138 -6.167 11.549 1.00 94.06 84 SER A O 1
ATOM 655 N N . PRO A 1 85 ? -12.482 -4.361 12.720 1.00 91.12 85 PRO A N 1
ATOM 656 C CA . PRO A 1 85 ? -12.543 -5.040 14.016 1.00 91.12 85 PRO A CA 1
ATOM 657 C C . PRO A 1 85 ? -13.983 -5.362 14.452 1.00 91.12 85 PRO A C 1
ATOM 659 O O . PRO A 1 85 ? -14.195 -6.146 15.375 1.00 91.12 85 PRO A O 1
ATOM 662 N N . ALA A 1 86 ? -14.989 -4.738 13.827 1.00 89.81 86 ALA A N 1
ATOM 663 C CA . ALA A 1 86 ? -16.390 -4.889 14.216 1.00 89.81 86 ALA A CA 1
ATOM 664 C C . ALA A 1 86 ? -17.014 -6.200 13.710 1.00 89.81 86 ALA A C 1
ATOM 666 O O . ALA A 1 86 ? -17.834 -6.806 14.399 1.00 89.81 86 ALA A O 1
ATOM 667 N N . ASP A 1 87 ? -16.642 -6.622 12.505 1.00 88.50 87 ASP A N 1
ATOM 668 C CA . ASP A 1 87 ? -17.263 -7.731 11.776 1.00 88.50 87 ASP A CA 1
ATOM 669 C C . ASP A 1 87 ? -16.248 -8.670 11.101 1.00 88.50 87 ASP A C 1
ATOM 671 O O . ASP A 1 87 ? -16.638 -9.702 10.555 1.00 88.50 87 ASP A O 1
ATOM 675 N N . GLY A 1 88 ? -14.950 -8.353 11.164 1.00 89.81 88 GLY A N 1
ATOM 676 C CA . GLY A 1 88 ? -13.882 -9.134 10.544 1.00 89.81 88 GLY A CA 1
ATOM 677 C C . GLY A 1 88 ? -13.822 -8.996 9.023 1.00 89.81 88 GLY A C 1
ATOM 678 O O . GLY A 1 88 ? -13.158 -9.800 8.368 1.00 89.81 88 GLY A O 1
ATOM 679 N N . PHE A 1 89 ? -14.522 -8.021 8.436 1.00 91.25 89 PHE A N 1
ATOM 680 C CA . PHE A 1 89 ? -14.548 -7.843 6.989 1.00 91.25 89 PHE A CA 1
ATOM 681 C C . PHE A 1 89 ? -13.241 -7.231 6.469 1.00 91.25 89 PHE A C 1
ATOM 683 O O . PHE A 1 89 ? -12.734 -6.256 7.025 1.00 91.25 89 PHE A O 1
ATOM 690 N N . THR A 1 90 ? -12.706 -7.772 5.372 1.00 93.44 90 THR A N 1
ATOM 691 C CA . THR A 1 90 ? -11.520 -7.218 4.707 1.00 93.44 90 THR A CA 1
ATOM 692 C C . THR A 1 90 ? -11.907 -6.050 3.809 1.00 93.44 90 THR A C 1
ATOM 694 O O . THR A 1 90 ? -12.634 -6.213 2.831 1.00 93.44 90 THR A O 1
ATOM 697 N N . ILE A 1 91 ? -11.372 -4.873 4.111 1.00 93.19 91 ILE A N 1
ATOM 698 C CA . ILE A 1 91 ? -11.535 -3.659 3.316 1.00 93.19 91 ILE A CA 1
ATOM 699 C C . ILE A 1 91 ? -10.326 -3.535 2.394 1.00 93.19 91 ILE A C 1
ATOM 701 O O . ILE A 1 91 ? -9.192 -3.542 2.866 1.00 93.19 91 ILE A O 1
ATOM 705 N N . LEU A 1 92 ? -10.571 -3.400 1.091 1.00 94.12 92 LEU A N 1
ATOM 706 C CA . LEU A 1 92 ? -9.546 -3.270 0.055 1.00 94.12 92 LEU A CA 1
ATOM 707 C C . LEU A 1 92 ? -9.641 -1.905 -0.626 1.00 94.12 92 LEU A C 1
ATOM 709 O O . LEU A 1 92 ? -10.719 -1.466 -1.026 1.00 94.12 92 LEU A O 1
ATOM 713 N N . VAL A 1 93 ? -8.494 -1.253 -0.787 1.00 93.81 93 VAL A N 1
ATOM 714 C CA . VAL A 1 93 ? -8.338 0.020 -1.486 1.00 93.81 93 VAL A CA 1
ATOM 715 C C . VAL A 1 93 ? -7.221 -0.126 -2.504 1.00 93.81 93 VAL A C 1
ATOM 717 O O . VAL A 1 93 ? -6.059 -0.315 -2.156 1.00 93.81 93 VAL A O 1
ATOM 720 N N . GLU A 1 94 ? -7.573 -0.006 -3.776 1.00 93.75 94 GLU A N 1
ATOM 721 C CA . GLU A 1 94 ? -6.593 0.110 -4.850 1.00 93.75 94 GLU A CA 1
ATOM 722 C C . GLU A 1 94 ? -6.152 1.566 -5.000 1.00 93.75 94 GLU A C 1
ATOM 724 O O . GLU A 1 94 ? -6.957 2.480 -4.803 1.00 93.75 94 GLU A O 1
ATOM 729 N N . ASP A 1 95 ? -4.907 1.781 -5.417 1.00 91.94 95 ASP A N 1
ATOM 730 C CA . ASP A 1 95 ? -4.380 3.048 -5.920 1.00 91.94 95 ASP A CA 1
ATOM 731 C C . ASP A 1 95 ? -3.419 2.821 -7.098 1.00 91.94 95 ASP A C 1
ATOM 733 O O . ASP A 1 95 ? -2.912 1.718 -7.308 1.00 91.94 95 ASP A O 1
ATOM 737 N N . GLN A 1 96 ? -3.219 3.856 -7.912 1.00 90.69 96 GLN A N 1
ATOM 738 C CA . GLN A 1 96 ? -2.358 3.814 -9.092 1.00 90.69 96 GLN A CA 1
ATOM 739 C C . GLN A 1 96 ? -1.475 5.058 -9.149 1.00 90.69 96 GLN A C 1
ATOM 741 O O . GLN A 1 96 ? -1.969 6.180 -9.042 1.00 90.69 96 GLN A O 1
ATOM 746 N N . LEU A 1 97 ? -0.176 4.863 -9.373 1.00 87.31 97 LEU A N 1
ATOM 747 C CA . LEU A 1 97 ? 0.790 5.941 -9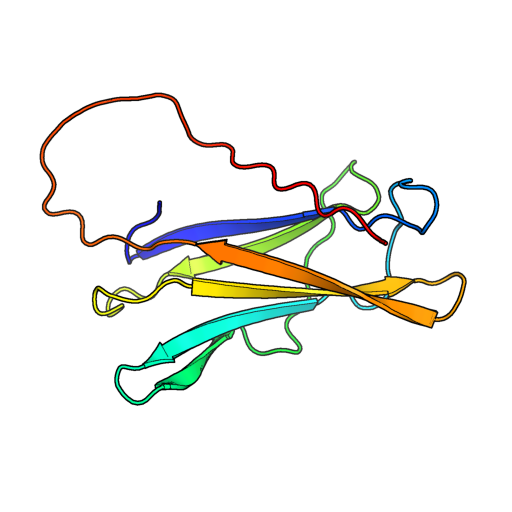.547 1.00 87.31 97 LEU A CA 1
ATOM 748 C C . LEU A 1 97 ? 1.502 5.815 -10.892 1.00 87.31 97 LEU A C 1
ATOM 750 O O . LEU A 1 97 ? 2.244 4.869 -11.141 1.00 87.31 97 LEU A O 1
ATOM 754 N N . GLU A 1 98 ? 1.333 6.826 -11.736 1.00 85.94 98 GLU A N 1
ATOM 755 C CA . GLU A 1 98 ? 2.113 6.963 -12.962 1.00 85.94 98 GLU A CA 1
ATOM 756 C C . GLU A 1 98 ? 3.537 7.460 -12.655 1.00 85.94 98 GLU A C 1
ATOM 758 O O . GLU A 1 98 ? 3.734 8.506 -12.009 1.00 85.94 98 GLU A O 1
ATOM 763 N N . VAL A 1 99 ? 4.523 6.708 -13.152 1.00 79.12 99 VAL A N 1
ATOM 764 C CA . VAL A 1 99 ? 5.955 7.000 -13.027 1.00 79.12 99 VAL A CA 1
ATOM 765 C C . VAL A 1 99 ? 6.503 7.437 -14.382 1.00 79.12 99 VAL A C 1
ATOM 767 O O . VAL A 1 99 ? 6.336 6.745 -15.383 1.00 79.12 99 VAL A O 1
ATOM 770 N N . PHE A 1 100 ? 7.174 8.586 -14.418 1.00 74.25 100 PHE A N 1
ATOM 771 C CA . PHE A 1 100 ? 7.648 9.207 -15.655 1.00 74.25 100 PHE A CA 1
ATOM 772 C C . PHE A 1 100 ? 9.173 9.298 -15.700 1.00 74.25 100 PHE A C 1
ATOM 774 O O . PHE A 1 100 ? 9.811 9.669 -14.713 1.00 74.25 100 PHE A O 1
ATOM 781 N N . SER A 1 101 ? 9.757 9.057 -16.880 1.00 58.22 101 SER A N 1
ATOM 782 C CA . SER A 1 101 ? 11.145 9.437 -17.186 1.00 58.22 101 SER A CA 1
ATOM 783 C C . SER A 1 101 ? 11.172 10.914 -17.456 1.00 58.22 101 SER A C 1
ATOM 785 O O . SER A 1 101 ? 10.830 11.377 -18.543 1.00 58.22 101 SER A O 1
ATOM 787 N N . GLY A 1 102 ? 11.593 11.686 -16.469 1.00 53.22 102 GLY A N 1
ATOM 788 C CA . GLY A 1 102 ? 11.911 13.077 -16.712 1.00 53.22 102 GLY A CA 1
ATOM 789 C C . GLY A 1 102 ? 13.178 13.203 -17.549 1.00 53.22 102 GLY A C 1
ATOM 790 O O . GLY A 1 102 ? 14.256 13.342 -16.993 1.00 53.22 102 GLY A O 1
ATOM 791 N N . ASN A 1 103 ? 13.034 13.257 -18.871 1.00 41.31 103 ASN A N 1
ATOM 792 C CA . ASN A 1 103 ? 13.798 14.205 -19.683 1.00 41.31 103 ASN A CA 1
ATOM 793 C C . ASN A 1 103 ? 12.826 15.258 -20.246 1.00 41.31 103 ASN A C 1
ATOM 795 O O . ASN A 1 103 ? 12.807 15.557 -21.436 1.00 41.31 103 ASN A O 1
ATOM 799 N N . SER A 1 104 ? 11.951 15.780 -19.385 1.00 43.28 104 SER A N 1
ATOM 800 C CA . SER A 1 104 ? 10.966 16.809 -19.711 1.00 43.28 104 SER A CA 1
ATOM 801 C C . SER A 1 104 ? 11.358 18.124 -19.046 1.00 43.28 104 SER A C 1
ATOM 80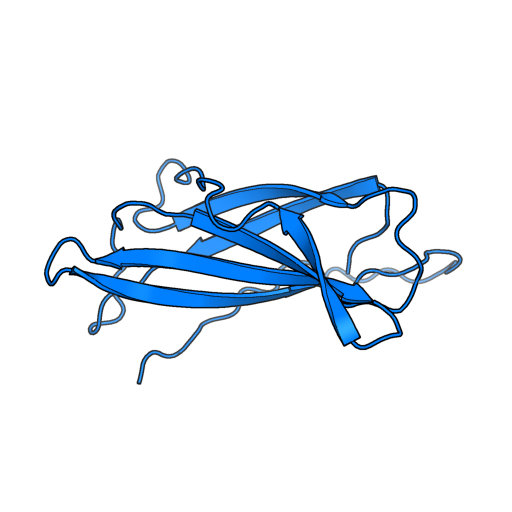3 O O . SER A 1 104 ? 11.021 18.434 -17.906 1.00 43.28 104 SER A O 1
ATOM 805 N N . SER A 1 105 ? 12.113 18.917 -19.796 1.00 43.66 105 SER A N 1
ATOM 806 C CA . SER A 1 105 ? 12.253 20.348 -19.586 1.00 43.66 105 SER A CA 1
ATOM 807 C C . SER A 1 105 ? 10.904 21.041 -19.825 1.00 43.66 105 SER A C 1
ATOM 809 O O . SER A 1 105 ? 10.437 21.120 -20.957 1.00 43.66 105 SER A O 1
ATOM 811 N N . GLY A 1 106 ? 10.309 21.605 -18.769 1.00 38.62 106 GLY A N 1
ATOM 812 C CA . GLY A 1 106 ? 9.348 22.706 -18.891 1.00 38.62 106 GLY A CA 1
ATOM 813 C C . GLY A 1 106 ? 8.023 22.554 -18.139 1.00 38.62 106 GLY A C 1
ATOM 814 O O . GLY A 1 106 ? 7.317 21.567 -18.291 1.00 38.62 106 GLY A O 1
ATOM 815 N N . GLY A 1 107 ? 7.650 23.625 -17.429 1.00 35.75 107 GLY A N 1
ATOM 816 C CA . GLY A 1 107 ? 6.250 23.989 -17.183 1.00 35.75 107 GLY A CA 1
ATOM 817 C C . GLY A 1 107 ? 5.733 23.703 -15.776 1.00 35.75 107 GLY A C 1
ATOM 818 O O . GLY A 1 107 ? 5.422 22.570 -15.438 1.00 35.75 107 GLY A O 1
ATOM 819 N N . GLY A 1 108 ? 5.620 24.757 -14.964 1.00 43.44 108 GLY A N 1
ATOM 820 C CA . GLY A 1 108 ? 5.046 24.702 -13.621 1.00 43.44 108 GLY A CA 1
ATOM 821 C C . GLY A 1 108 ? 3.545 24.397 -13.578 1.00 43.44 108 GLY A C 1
ATOM 822 O O . GLY A 1 108 ? 2.834 24.515 -14.571 1.00 43.44 108 GLY A O 1
ATOM 823 N N . GLY A 1 109 ? 3.065 24.060 -12.384 1.00 35.88 109 GLY A N 1
ATOM 824 C CA . GLY A 1 109 ? 1.645 23.876 -12.098 1.00 35.88 109 GLY A CA 1
ATOM 825 C C . GLY A 1 109 ? 1.450 23.213 -10.740 1.00 35.88 109 GLY A C 1
ATOM 826 O O . GLY A 1 109 ? 1.877 22.085 -10.521 1.00 35.88 109 GLY A O 1
ATOM 827 N N . ASN A 1 110 ? 0.854 23.948 -9.808 1.00 46.78 110 ASN A N 1
ATOM 828 C CA . ASN A 1 110 ? 0.544 23.518 -8.449 1.00 46.78 110 ASN A CA 1
ATOM 829 C C . ASN A 1 110 ? -0.593 22.479 -8.438 1.00 46.78 110 ASN A C 1
ATOM 831 O O . ASN A 1 110 ? -1.736 22.871 -8.249 1.00 46.78 110 ASN A O 1
ATOM 835 N N . ASP A 1 111 ? -0.304 21.188 -8.629 1.00 45.09 111 ASP A N 1
ATOM 836 C CA . ASP A 1 111 ? -1.370 20.172 -8.746 1.00 45.09 111 ASP A CA 1
ATOM 837 C C . ASP A 1 111 ? -0.989 18.815 -8.119 1.00 45.09 111 ASP A C 1
ATOM 839 O O . ASP A 1 111 ? -0.943 17.774 -8.772 1.00 45.09 111 ASP A O 1
ATOM 843 N N . ARG A 1 112 ? -0.601 18.810 -6.835 1.00 47.94 112 ARG A N 1
ATOM 844 C CA . ARG A 1 112 ? 0.028 17.629 -6.203 1.00 47.94 112 ARG A CA 1
ATOM 845 C C . ARG A 1 112 ? -0.668 17.076 -4.958 1.00 47.94 112 ARG A C 1
ATOM 847 O O . ARG A 1 112 ? -0.001 16.549 -4.077 1.00 47.94 112 ARG A O 1
ATOM 854 N N . MET A 1 113 ? -2.000 17.106 -4.914 1.00 41.28 113 MET A N 1
ATOM 855 C CA . MET A 1 113 ? -2.762 16.204 -4.039 1.00 41.28 113 MET A CA 1
ATOM 856 C C . MET A 1 113 ? -3.895 15.543 -4.823 1.00 41.28 113 MET A C 1
ATOM 858 O O . MET A 1 113 ? -4.889 16.190 -5.139 1.00 41.28 113 MET A O 1
ATOM 862 N N . ILE A 1 114 ? -3.759 14.249 -5.116 1.00 47.50 114 ILE A N 1
ATOM 863 C CA . ILE A 1 114 ? -4.882 13.419 -5.560 1.00 47.50 114 ILE A CA 1
ATOM 864 C C . ILE A 1 114 ? -5.388 12.697 -4.312 1.00 47.50 114 ILE A C 1
ATOM 866 O O . ILE A 1 114 ? -4.823 11.693 -3.895 1.00 47.50 114 ILE A O 1
ATOM 870 N N . ALA A 1 115 ? -6.433 13.231 -3.681 1.00 37.44 115 ALA A N 1
ATOM 871 C CA . ALA A 1 115 ? -7.217 12.472 -2.714 1.00 37.44 115 ALA A CA 1
ATOM 87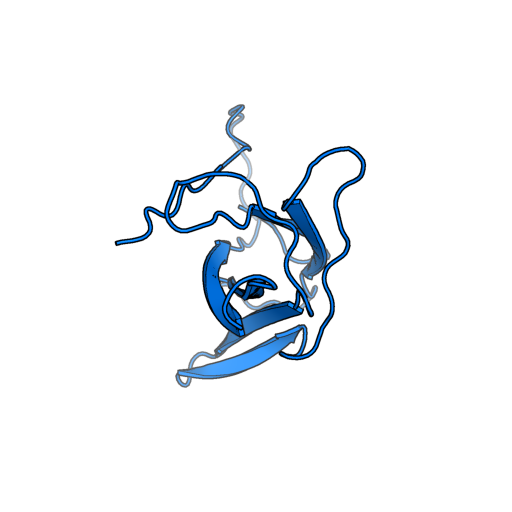2 C C . ALA A 1 115 ? -8.281 11.689 -3.497 1.00 37.44 115 ALA A C 1
ATOM 874 O O . ALA A 1 115 ? -9.197 12.286 -4.065 1.00 37.44 115 ALA A O 1
ATOM 875 N N . ARG A 1 116 ? -8.150 10.360 -3.568 1.00 47.03 116 ARG A N 1
ATOM 876 C CA . ARG A 1 116 ? -9.138 9.489 -4.215 1.00 47.03 116 ARG A CA 1
ATOM 877 C C . ARG A 1 116 ? -10.125 8.973 -3.171 1.00 47.03 116 ARG A C 1
ATOM 879 O O . ARG A 1 116 ? -9.766 8.179 -2.311 1.00 47.03 116 ARG A O 1
ATOM 886 N N . PHE A 1 117 ? -11.371 9.434 -3.245 1.00 47.59 117 PHE A N 1
ATOM 887 C CA . PHE A 1 117 ? -12.465 8.918 -2.423 1.00 47.59 117 PHE A CA 1
ATOM 888 C C . PHE A 1 117 ? -13.026 7.654 -3.084 1.00 47.59 117 PHE A C 1
ATOM 890 O O . PHE A 1 117 ? -13.607 7.729 -4.168 1.00 47.59 117 PHE A O 1
ATOM 897 N N . VAL A 1 118 ? -12.846 6.492 -2.454 1.00 45.91 118 VAL A N 1
ATOM 898 C CA . VAL A 1 118 ? -13.512 5.252 -2.874 1.00 45.91 118 VAL A CA 1
ATOM 899 C C . VAL A 1 118 ? -14.898 5.223 -2.234 1.00 45.91 118 VAL A C 1
ATOM 901 O O . VAL A 1 118 ? -15.030 5.292 -1.016 1.00 45.91 118 VAL A O 1
ATOM 904 N N . LYS A 1 119 ? -15.945 5.159 -3.061 1.00 32.44 119 LYS A N 1
ATOM 905 C CA . LYS A 1 119 ? -17.327 4.972 -2.611 1.00 32.44 119 LYS A CA 1
ATOM 906 C C . LYS A 1 119 ? -17.556 3.477 -2.380 1.00 32.44 119 LYS A C 1
ATOM 908 O O . LYS A 1 119 ? -17.618 2.731 -3.354 1.00 32.44 119 LYS A O 1
ATOM 913 N N . GLY A 1 120 ? -17.675 3.059 -1.120 1.00 38.50 120 GLY A N 1
ATOM 914 C CA . GLY A 1 120 ? -18.176 1.728 -0.769 1.00 38.50 120 GLY A CA 1
ATOM 915 C C . GLY A 1 120 ? -19.633 1.585 -1.218 1.00 38.50 120 GLY A C 1
ATOM 916 O O . GLY A 1 120 ? -20.436 2.497 -0.997 1.00 38.50 120 GLY A O 1
ATOM 917 N N . GLY A 1 121 ? -19.932 0.503 -1.937 1.00 37.88 121 GLY A N 1
ATOM 918 C CA . GLY A 1 121 ? -21.285 0.109 -2.343 1.00 37.88 121 GLY A CA 1
ATOM 919 C C . GLY A 1 121 ? -21.910 -0.872 -1.367 1.00 37.88 121 GLY A C 1
ATOM 920 O O . GLY A 1 121 ? -21.144 -1.502 -0.608 1.00 37.88 121 GLY A O 1
#